Protein AF-A0A1Y1MPM5-F1 (afdb_monomer_lite)

pLDDT: mean 77.63, std 15.16, range [33.16, 96.44]

Organism: Photinus pyralis (NCBI:txid7054)

Radius of gyration: 15.81 Å; chains: 1; bounding box: 39×39×38 Å

InterPro domains:
  IPR001128 Cytochrome P450 [PF00067] (2-71)
  IPR036396 Cytochrome P450 superfamily [G3DSA:1.10.630.10] (1-75)
  IPR036396 Cytochrome P450 superfamily [G3DSA:1.10.630.10] (78-139)
  IPR036396 Cytochrome P450 superfamily [SSF48264] (2-129)
  IPR050476 Insect Cytochrome P450 Detoxification [PTHR24292] (1-79)

Secondary structure (DSSP, 8-state):
-HHHHHHHHH-HHHHHHHHHHHHHHTTTS---HHHHHH-HHHHHHHHHHHHHS--TT---PBPSS-EE-TTT--EE-TTSBHHHHHHHHHHHHHHHHEEEEE-TT--SS--BPSSS---BTT---EEEEEP--S---STT--

Foldseek 3Di:
DQLLLVVCQVCVVLLVVLLVLCCVQQNLHADEPVSLVSSVSLVVSVVVSCVVPVQPPPPFDFACAWDQDVQRRYIDHGRDRVVVVVVSSVSSVQSQFWDKHADPPADPDFDADDDNDRAGPVGGDIDTDTDPDPRPDDNPDD

Sequence (142 aa):
ISLTIYELCINQDIQNRIREEIETVVGEDDVTSHTIDNLKFLNMVVCESLRKYPVIPFIQRKCVEDYFIPETGAVLERGRRFALMSIKVCLIYLIRAFKIERDAATKGQLNFGAAHALDPKEGIPVRFQRIEQSYAGTLNKH

Structure (mmCIF, N/CA/C/O backbone):
data_AF-A0A1Y1MPM5-F1
#
_entry.id   AF-A0A1Y1MPM5-F1
#
loop_
_atom_site.group_PDB
_atom_site.id
_atom_site.type_symbol
_atom_site.label_atom_id
_atom_site.label_alt_id
_atom_site.label_comp_id
_atom_site.label_asym_id
_atom_site.label_entity_id
_atom_site.label_seq_id
_atom_site.pdbx_PDB_ins_code
_atom_site.Cartn_x
_atom_site.Cartn_y
_atom_site.Cartn_z
_atom_site.occupancy
_atom_site.B_iso_or_equiv
_atom_site.auth_seq_id
_atom_site.auth_comp_id
_atom_site.auth_asym_id
_atom_site.auth_atom_id
_atom_site.pdbx_PDB_model_num
ATOM 1 N N . ILE A 1 1 ? 2.098 -1.530 -9.099 1.00 78.50 1 ILE A N 1
ATOM 2 C CA . ILE A 1 1 ? 0.856 -1.013 -8.473 1.00 78.50 1 ILE A CA 1
ATOM 3 C C . ILE A 1 1 ? -0.355 -1.777 -9.004 1.00 78.50 1 ILE A C 1
ATOM 5 O O . ILE A 1 1 ? -0.998 -2.453 -8.216 1.00 78.50 1 ILE A O 1
ATOM 9 N N . SER A 1 2 ? -0.603 -1.787 -10.319 1.00 81.19 2 SER A N 1
ATOM 10 C CA . SER A 1 2 ? -1.794 -2.406 -10.933 1.00 81.19 2 SER A CA 1
ATOM 11 C C . SER A 1 2 ? -2.030 -3.880 -10.569 1.00 81.19 2 SER A C 1
ATOM 13 O O . SER A 1 2 ? -3.147 -4.257 -10.238 1.00 81.19 2 SER A O 1
ATOM 15 N N . LEU A 1 3 ? -0.982 -4.710 -10.547 1.00 83.12 3 LEU A N 1
ATOM 16 C CA . LEU A 1 3 ? -1.111 -6.133 -10.196 1.00 83.12 3 LEU A CA 1
ATOM 17 C C . LEU A 1 3 ? -1.411 -6.354 -8.707 1.00 83.12 3 LEU A C 1
ATOM 19 O O . LEU A 1 3 ? -2.165 -7.252 -8.356 1.00 83.12 3 LEU A O 1
ATOM 23 N N . THR A 1 4 ? -0.884 -5.498 -7.828 1.00 87.50 4 THR A N 1
ATOM 24 C CA . THR A 1 4 ? -1.248 -5.510 -6.404 1.00 87.50 4 THR A CA 1
ATOM 25 C C . THR A 1 4 ? -2.701 -5.083 -6.218 1.00 87.50 4 THR A C 1
ATOM 27 O O . THR A 1 4 ? -3.430 -5.740 -5.488 1.00 87.50 4 THR A O 1
ATOM 30 N N . ILE A 1 5 ? -3.156 -4.040 -6.924 1.00 87.31 5 ILE A N 1
ATOM 31 C CA . ILE A 1 5 ? -4.566 -3.611 -6.912 1.00 87.31 5 ILE A CA 1
ATOM 32 C C . ILE A 1 5 ? -5.485 -4.758 -7.348 1.00 87.31 5 ILE A C 1
ATOM 34 O O . ILE A 1 5 ? -6.508 -4.993 -6.713 1.00 87.31 5 ILE A O 1
ATOM 38 N N . TYR A 1 6 ? -5.103 -5.509 -8.381 1.00 84.94 6 TYR A N 1
ATOM 39 C CA . TYR A 1 6 ? -5.844 -6.692 -8.812 1.00 84.94 6 TYR A CA 1
ATOM 40 C C . TYR A 1 6 ? -5.936 -7.771 -7.726 1.00 84.94 6 TYR A C 1
ATOM 42 O O . TYR A 1 6 ? -7.023 -8.276 -7.455 1.00 84.94 6 TYR A O 1
ATOM 50 N N . GLU A 1 7 ? -4.834 -8.096 -7.047 1.00 87.06 7 GLU A N 1
ATOM 51 C CA . GLU A 1 7 ? -4.877 -9.059 -5.939 1.00 87.06 7 GLU A CA 1
ATOM 52 C C . GLU A 1 7 ? -5.758 -8.569 -4.782 1.00 87.06 7 GLU A C 1
ATOM 54 O O . GLU A 1 7 ? -6.472 -9.372 -4.189 1.00 87.06 7 GLU A O 1
ATOM 59 N N . LEU A 1 8 ? -5.763 -7.267 -4.478 1.00 89.06 8 LEU A N 1
ATOM 60 C CA . LEU A 1 8 ? -6.620 -6.682 -3.435 1.00 89.06 8 LEU A CA 1
ATOM 61 C C . LEU A 1 8 ? -8.099 -6.655 -3.820 1.00 89.06 8 LEU A C 1
ATOM 63 O O . LEU A 1 8 ? -8.967 -6.821 -2.968 1.00 89.06 8 LEU A O 1
ATOM 67 N N . CYS A 1 9 ? -8.379 -6.457 -5.104 1.00 85.81 9 CYS A N 1
ATOM 68 C CA . CYS A 1 9 ? -9.705 -6.588 -5.688 1.00 85.81 9 CYS A CA 1
ATOM 69 C C . CYS A 1 9 ? -10.207 -8.039 -5.558 1.00 85.81 9 CYS A C 1
ATOM 71 O O . CYS A 1 9 ? -11.366 -8.289 -5.218 1.00 85.81 9 CYS A O 1
ATOM 73 N N . ILE A 1 10 ? -9.314 -9.014 -5.752 1.00 84.88 10 ILE A N 1
ATOM 74 C CA . ILE A 1 10 ? -9.627 -10.437 -5.620 1.00 84.88 10 ILE A CA 1
ATOM 75 C C . ILE A 1 10 ? -9.799 -10.878 -4.170 1.00 84.88 10 ILE A C 1
ATOM 77 O O . ILE A 1 10 ? -10.730 -11.633 -3.888 1.00 84.88 10 ILE A O 1
ATOM 81 N N . ASN A 1 11 ? -8.947 -10.404 -3.269 1.00 89.31 11 ASN A N 1
ATOM 82 C CA . ASN A 1 11 ? -8.864 -10.862 -1.889 1.00 89.31 11 ASN A CA 1
ATOM 83 C C . ASN A 1 11 ? -9.311 -9.744 -0.936 1.00 89.31 11 ASN A C 1
ATOM 85 O O . ASN A 1 11 ? -8.485 -9.042 -0.349 1.00 89.31 11 ASN A O 1
ATOM 89 N N . GLN A 1 12 ? -10.628 -9.581 -0.779 1.00 90.06 12 GLN A N 1
ATOM 90 C CA . GLN A 1 12 ? -11.209 -8.518 0.054 1.00 90.06 12 GLN A CA 1
ATOM 91 C C . GLN A 1 12 ? -10.768 -8.605 1.524 1.00 90.06 12 GLN A C 1
ATOM 93 O O . GLN A 1 12 ? -10.544 -7.572 2.148 1.00 90.06 12 GLN A O 1
ATOM 98 N N . ASP A 1 13 ? -10.541 -9.808 2.056 1.00 92.88 13 ASP A N 1
ATOM 99 C CA . ASP A 1 13 ? -10.051 -9.994 3.430 1.00 92.88 13 ASP A CA 1
ATOM 100 C C . ASP A 1 13 ? -8.649 -9.401 3.626 1.00 92.88 13 ASP A C 1
ATOM 102 O O . ASP A 1 13 ? -8.360 -8.775 4.645 1.00 92.88 13 ASP A O 1
ATOM 106 N N . ILE A 1 14 ? -7.781 -9.531 2.615 1.00 93.88 14 ILE A N 1
ATOM 107 C CA . ILE A 1 14 ? -6.448 -8.914 2.623 1.00 93.88 14 ILE A CA 1
ATOM 108 C C . ILE A 1 14 ? -6.586 -7.391 2.564 1.00 93.88 14 ILE A C 1
ATOM 110 O O . ILE A 1 14 ? -5.893 -6.689 3.296 1.00 93.88 14 ILE A O 1
ATOM 114 N N . GLN A 1 15 ? -7.493 -6.873 1.732 1.00 93.38 15 GLN A N 1
ATOM 115 C CA . GLN A 1 15 ? -7.752 -5.436 1.636 1.00 93.38 15 GLN A CA 1
ATOM 116 C C . GLN A 1 15 ? -8.242 -4.852 2.968 1.00 93.38 15 GLN A C 1
ATOM 118 O O . GLN A 1 15 ? -7.745 -3.810 3.394 1.00 93.38 15 GLN A O 1
ATOM 123 N N . ASN A 1 16 ? -9.174 -5.531 3.640 1.00 93.44 16 ASN A N 1
ATOM 124 C CA . ASN A 1 16 ? -9.696 -5.112 4.940 1.00 93.44 16 ASN A CA 1
ATOM 125 C C . ASN A 1 16 ? -8.610 -5.142 6.013 1.00 93.44 16 ASN A C 1
ATOM 127 O O . ASN A 1 16 ? -8.436 -4.161 6.726 1.00 93.44 16 ASN A O 1
ATOM 131 N N . ARG A 1 17 ? -7.795 -6.199 6.044 1.00 95.50 17 ARG A N 1
ATOM 132 C CA . ARG A 1 17 ? -6.680 -6.297 6.987 1.00 95.50 17 ARG A CA 1
ATOM 133 C C . ARG A 1 17 ? -5.614 -5.218 6.773 1.00 95.50 17 ARG A C 1
ATOM 135 O O . ARG A 1 17 ? -5.057 -4.717 7.744 1.00 95.50 17 ARG A O 1
ATOM 142 N N . ILE A 1 18 ? -5.320 -4.835 5.526 1.00 95.06 18 ILE A N 1
ATOM 143 C CA . ILE A 1 18 ? -4.437 -3.683 5.266 1.00 95.06 18 ILE A CA 1
ATOM 144 C C . ILE A 1 18 ? -5.088 -2.395 5.767 1.00 95.06 18 ILE A C 1
ATOM 146 O O . ILE A 1 18 ? -4.401 -1.563 6.346 1.00 95.06 18 ILE A O 1
ATOM 150 N N . ARG A 1 19 ? -6.395 -2.217 5.549 1.00 94.19 19 ARG A N 1
ATOM 151 C CA . ARG A 1 19 ? -7.113 -1.027 6.018 1.00 94.19 19 ARG A CA 1
ATOM 152 C C . ARG A 1 19 ? -7.056 -0.903 7.539 1.00 94.19 19 ARG A C 1
ATOM 154 O O . ARG A 1 19 ? -6.744 0.172 8.028 1.00 94.19 19 ARG A O 1
ATOM 161 N N . GLU A 1 20 ? -7.270 -1.998 8.262 1.00 95.19 20 GLU A N 1
ATOM 162 C CA . GLU A 1 20 ? -7.113 -2.057 9.721 1.00 95.19 20 GLU A CA 1
ATOM 163 C C . GLU A 1 20 ? -5.678 -1.739 10.161 1.00 95.19 20 GLU A C 1
ATOM 165 O O . GLU A 1 20 ? -5.477 -0.990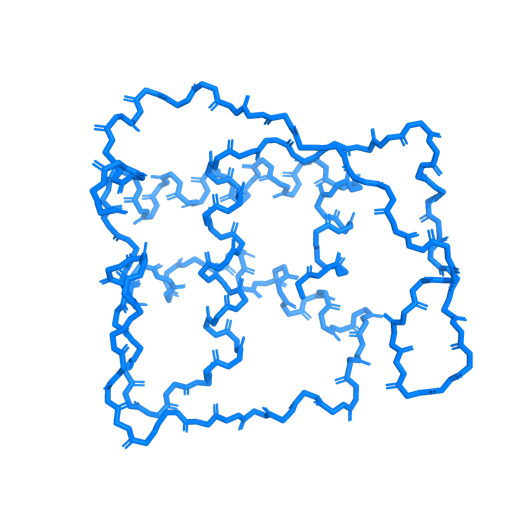 11.116 1.00 95.19 20 GLU A O 1
ATOM 170 N N . GLU A 1 21 ? -4.666 -2.263 9.457 1.00 96.44 21 GLU A N 1
ATOM 171 C CA . GLU A 1 21 ? -3.265 -1.935 9.743 1.00 96.44 21 GLU A CA 1
ATOM 172 C C . GLU A 1 21 ? -2.976 -0.441 9.525 1.00 96.44 21 GLU A C 1
ATOM 174 O O . GLU A 1 21 ? -2.338 0.184 10.369 1.00 96.44 21 GLU A O 1
ATOM 179 N N . ILE A 1 22 ? -3.462 0.141 8.424 1.00 93.94 22 ILE A N 1
ATOM 180 C CA . ILE A 1 22 ? -3.307 1.572 8.134 1.00 93.94 22 ILE A CA 1
ATOM 181 C C . ILE A 1 22 ? -3.989 2.409 9.214 1.00 93.94 22 ILE A C 1
ATOM 183 O O . ILE A 1 22 ? -3.384 3.353 9.707 1.00 93.94 22 ILE A O 1
ATOM 187 N N . GLU A 1 23 ? -5.206 2.049 9.611 1.00 92.31 23 GLU A N 1
ATOM 188 C CA . GLU A 1 23 ? -5.932 2.753 10.669 1.00 92.31 23 GLU A CA 1
ATOM 189 C C . GLU A 1 23 ? -5.185 2.682 12.006 1.00 92.31 23 GLU A C 1
ATOM 191 O O . GLU A 1 23 ? -5.051 3.677 12.705 1.00 92.31 23 GLU A O 1
ATOM 196 N N . THR A 1 24 ? -4.614 1.522 12.332 1.00 93.75 24 THR A N 1
ATOM 197 C CA . THR A 1 24 ? -3.883 1.320 13.590 1.00 93.75 24 THR A CA 1
ATOM 198 C C . THR A 1 24 ? -2.551 2.075 13.629 1.00 93.75 24 THR A C 1
ATOM 200 O O . THR A 1 24 ? -2.144 2.557 14.683 1.00 93.75 24 THR A O 1
ATOM 203 N N . VAL A 1 25 ? -1.825 2.124 12.507 1.00 93.38 25 VAL A N 1
ATOM 204 C CA . VAL A 1 25 ? -0.453 2.663 12.449 1.00 93.38 25 VAL A CA 1
ATOM 205 C C . VAL A 1 25 ? -0.416 4.139 12.058 1.00 93.38 25 VAL A C 1
ATOM 207 O O . VAL A 1 25 ? 0.467 4.861 12.514 1.00 93.38 25 VAL A O 1
ATOM 210 N N . VAL A 1 26 ? -1.319 4.563 11.174 1.00 90.31 26 VAL A N 1
ATOM 211 C CA . VAL A 1 26 ?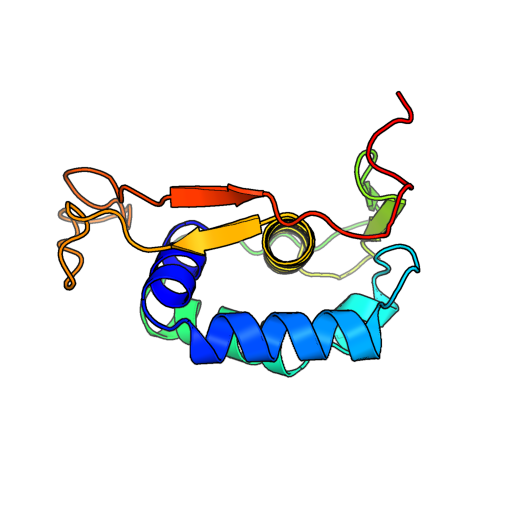 -1.369 5.924 10.622 1.00 90.31 26 VAL A CA 1
ATOM 212 C C . VAL A 1 26 ? -2.525 6.715 11.228 1.00 90.31 26 VAL A C 1
ATOM 214 O O . VAL A 1 26 ? -2.366 7.900 11.490 1.00 90.31 26 VAL A O 1
ATOM 217 N N . GLY A 1 27 ? -3.681 6.082 11.450 1.00 87.00 27 GLY A N 1
ATOM 218 C CA . GLY A 1 27 ? -4.876 6.761 11.954 1.00 87.00 27 GLY A CA 1
ATOM 219 C C . GLY A 1 27 ? -5.230 7.992 11.120 1.00 87.00 27 GLY A C 1
ATOM 220 O O . GLY A 1 27 ? -5.223 7.952 9.887 1.00 87.00 27 GLY A O 1
ATOM 221 N N . GLU A 1 28 ? -5.494 9.109 11.790 1.00 81.25 28 GLU A N 1
ATOM 222 C CA . GLU A 1 28 ? -5.834 10.398 11.170 1.00 81.25 28 GLU A CA 1
ATOM 223 C C . GLU A 1 28 ? -4.610 11.224 10.760 1.00 81.25 28 GLU A C 1
ATOM 225 O O . GLU A 1 28 ? -4.762 12.239 10.084 1.00 81.25 28 GLU A O 1
ATOM 230 N N . ASP A 1 29 ? -3.411 10.782 11.139 1.00 82.31 29 ASP A N 1
ATOM 231 C CA . ASP A 1 29 ? -2.180 11.525 10.913 1.00 82.31 29 ASP A CA 1
ATOM 232 C C . ASP A 1 29 ? -1.709 11.443 9.450 1.00 82.31 29 ASP A C 1
ATOM 234 O O . ASP A 1 29 ? -2.152 10.614 8.636 1.00 82.31 29 ASP A O 1
ATOM 238 N N . ASP A 1 30 ? -0.754 12.315 9.122 1.00 81.94 30 ASP A N 1
ATOM 239 C CA . ASP A 1 30 ? -0.091 12.336 7.824 1.00 81.94 30 ASP A CA 1
ATOM 240 C C . ASP A 1 30 ? 0.788 11.093 7.609 1.00 81.94 30 ASP A C 1
ATOM 242 O O . ASP A 1 30 ? 1.440 10.558 8.512 1.00 81.94 30 ASP A O 1
ATOM 246 N N . VAL A 1 31 ? 0.861 10.650 6.353 1.00 84.69 31 VAL A N 1
ATOM 247 C CA . VAL A 1 31 ? 1.694 9.510 5.965 1.00 84.69 31 VAL A CA 1
ATOM 248 C C . VAL A 1 31 ? 3.166 9.931 5.963 1.00 84.69 31 VAL A C 1
ATOM 250 O O . VAL A 1 31 ? 3.627 10.659 5.087 1.00 84.69 31 VAL A O 1
ATOM 253 N N . THR A 1 32 ? 3.942 9.409 6.911 1.00 85.12 32 THR A N 1
ATOM 254 C CA . THR A 1 32 ? 5.390 9.661 7.034 1.00 85.12 32 THR A CA 1
ATOM 255 C C . THR A 1 32 ? 6.222 8.416 6.725 1.00 85.12 32 THR A C 1
ATOM 257 O O . THR A 1 32 ? 5.731 7.290 6.834 1.00 85.12 32 THR A O 1
ATOM 260 N N . SER A 1 33 ? 7.517 8.582 6.419 1.00 80.31 33 SER A N 1
ATOM 261 C CA . SER A 1 33 ? 8.440 7.442 6.246 1.00 80.31 33 SER A CA 1
ATOM 262 C C . SER A 1 33 ? 8.423 6.477 7.437 1.00 80.31 33 SER A C 1
ATOM 264 O O . SER A 1 33 ? 8.388 5.264 7.239 1.00 80.31 33 SER A O 1
ATOM 266 N N . HIS A 1 34 ? 8.346 7.004 8.663 1.00 84.94 34 HIS A N 1
ATOM 267 C CA . HIS A 1 34 ? 8.264 6.191 9.875 1.00 84.94 34 HIS A CA 1
ATOM 268 C C . HIS A 1 34 ? 6.974 5.360 9.941 1.00 84.94 34 HIS A C 1
ATOM 270 O O . HIS A 1 34 ? 7.017 4.167 10.239 1.00 84.94 34 HIS A O 1
ATOM 276 N N . THR A 1 35 ? 5.816 5.951 9.627 1.00 89.25 35 THR A N 1
ATOM 277 C CA . THR A 1 35 ? 4.553 5.190 9.595 1.00 89.25 35 THR A CA 1
ATOM 278 C C . THR A 1 35 ? 4.587 4.098 8.523 1.00 89.25 35 THR A C 1
ATOM 280 O O . THR A 1 35 ? 4.217 2.960 8.798 1.00 89.25 35 THR A O 1
ATOM 283 N N . ILE A 1 36 ? 5.140 4.390 7.338 1.00 88.81 36 ILE A N 1
ATOM 284 C CA . ILE A 1 36 ? 5.262 3.429 6.230 1.00 88.81 36 ILE A CA 1
ATOM 285 C C . ILE A 1 36 ? 6.129 2.221 6.611 1.00 88.81 36 ILE A C 1
ATOM 287 O O . ILE A 1 36 ? 5.837 1.096 6.192 1.00 88.81 36 ILE A O 1
ATOM 291 N N . ASP A 1 37 ? 7.190 2.428 7.391 1.00 87.88 37 ASP A N 1
ATOM 292 C CA . ASP A 1 37 ? 8.058 1.346 7.866 1.00 87.88 37 ASP A CA 1
ATOM 293 C C . ASP A 1 37 ? 7.353 0.403 8.851 1.00 87.88 37 ASP A C 1
ATOM 295 O O . ASP A 1 37 ? 7.679 -0.786 8.911 1.00 87.88 37 ASP A O 1
ATOM 299 N N . ASN A 1 38 ? 6.350 0.903 9.575 1.00 92.44 38 ASN A N 1
ATOM 300 C CA . ASN A 1 38 ? 5.574 0.127 10.539 1.00 92.44 38 ASN A CA 1
ATOM 301 C C . ASN A 1 38 ? 4.410 -0.666 9.911 1.00 92.44 38 ASN A C 1
ATOM 303 O O . ASN A 1 38 ? 3.874 -1.564 10.561 1.00 92.44 38 ASN A O 1
ATOM 307 N N . LEU A 1 39 ? 4.072 -0.420 8.638 1.00 93.62 39 LEU A N 1
ATOM 308 C CA . LEU A 1 39 ? 3.060 -1.170 7.877 1.00 93.62 39 LEU A CA 1
ATOM 309 C C . LEU A 1 39 ? 3.614 -2.517 7.372 1.00 93.62 39 LEU A C 1
ATOM 311 O O . LEU A 1 39 ? 3.939 -2.707 6.189 1.00 93.62 39 LEU A O 1
ATOM 315 N N . LYS A 1 40 ? 3.786 -3.462 8.299 1.00 95.12 40 LYS A N 1
ATOM 316 C CA . LYS A 1 40 ? 4.421 -4.766 8.051 1.00 95.12 40 LYS A CA 1
ATOM 317 C C . LYS A 1 40 ? 3.588 -5.644 7.118 1.00 95.12 40 LYS A C 1
ATOM 319 O O . LYS A 1 40 ? 4.150 -6.301 6.239 1.00 95.12 40 LYS A O 1
ATOM 324 N N . PHE A 1 41 ? 2.272 -5.661 7.284 1.00 96.12 41 PHE A N 1
ATOM 325 C CA . PHE A 1 41 ? 1.349 -6.439 6.468 1.00 96.12 41 PHE A CA 1
ATOM 326 C C . PHE A 1 41 ? 1.277 -5.890 5.045 1.00 96.12 41 PHE A C 1
ATOM 328 O O . PHE A 1 41 ? 1.450 -6.661 4.098 1.00 96.12 41 PHE A O 1
ATOM 335 N N . LEU A 1 42 ? 1.166 -4.569 4.873 1.00 94.62 42 LEU A N 1
ATOM 336 C CA . LEU A 1 42 ? 1.283 -3.939 3.555 1.00 94.62 42 LEU A CA 1
ATOM 337 C C . LEU A 1 42 ? 2.607 -4.310 2.871 1.00 94.62 42 LEU A C 1
ATOM 339 O O . LEU A 1 42 ? 2.624 -4.642 1.684 1.00 94.62 42 LEU A O 1
ATOM 343 N N . ASN A 1 43 ? 3.722 -4.303 3.610 1.00 92.81 43 ASN A N 1
ATOM 344 C CA . ASN A 1 43 ? 5.014 -4.716 3.066 1.00 92.81 43 ASN A CA 1
ATOM 345 C C . ASN A 1 43 ? 5.000 -6.174 2.581 1.00 92.81 43 ASN A C 1
ATOM 347 O O . ASN A 1 43 ? 5.476 -6.448 1.479 1.00 92.81 43 ASN A O 1
ATOM 351 N N . MET A 1 44 ? 4.423 -7.095 3.359 1.00 93.81 44 MET A N 1
ATOM 352 C CA . MET A 1 44 ? 4.277 -8.495 2.948 1.00 93.81 44 MET A CA 1
ATOM 353 C C . MET A 1 44 ? 3.434 -8.634 1.677 1.00 93.81 44 MET A C 1
ATOM 355 O O . MET A 1 44 ? 3.823 -9.371 0.776 1.00 93.81 44 MET A O 1
ATOM 359 N N . VAL A 1 45 ? 2.333 -7.889 1.553 1.00 93.31 45 VAL A N 1
ATOM 360 C CA . VAL A 1 45 ? 1.466 -7.927 0.363 1.00 93.31 45 VAL A CA 1
ATOM 361 C C . VAL A 1 45 ? 2.181 -7.398 -0.882 1.00 93.31 45 VAL A C 1
ATOM 363 O O . VAL A 1 45 ? 2.061 -7.981 -1.964 1.00 93.31 45 VAL A O 1
ATOM 366 N N . VAL A 1 46 ? 2.971 -6.329 -0.747 1.00 90.19 46 VAL A N 1
ATOM 367 C CA . VAL A 1 46 ? 3.805 -5.815 -1.845 1.00 90.19 46 VAL A CA 1
ATOM 368 C C . VAL A 1 46 ? 4.862 -6.845 -2.248 1.00 90.19 46 VAL A C 1
ATOM 370 O O . VAL A 1 46 ? 5.028 -7.113 -3.438 1.00 90.19 46 VAL A O 1
ATOM 373 N N . CYS A 1 47 ? 5.548 -7.460 -1.281 1.00 89.50 47 CYS A N 1
ATOM 374 C CA . CYS A 1 47 ? 6.526 -8.516 -1.548 1.00 89.50 47 CYS A CA 1
ATOM 375 C C . CYS A 1 47 ? 5.892 -9.725 -2.248 1.00 89.50 47 CYS A C 1
ATOM 377 O O . CYS A 1 47 ? 6.448 -10.212 -3.230 1.00 89.50 47 CYS A O 1
ATOM 379 N N . GLU A 1 48 ? 4.718 -10.169 -1.801 1.00 90.38 48 GLU A N 1
ATOM 380 C CA . GLU A 1 48 ? 4.016 -11.307 -2.396 1.00 90.38 48 GLU A CA 1
ATOM 381 C C . GLU A 1 48 ? 3.521 -10.994 -3.813 1.00 90.38 48 GLU A C 1
ATOM 383 O O . GLU A 1 48 ? 3.656 -11.817 -4.720 1.00 90.38 48 GLU A O 1
ATOM 388 N N . SER A 1 49 ? 3.051 -9.765 -4.046 1.00 87.94 49 SER A N 1
ATOM 389 C CA . SER A 1 49 ? 2.701 -9.293 -5.390 1.00 87.94 49 SER A CA 1
ATOM 390 C C . SER A 1 49 ? 3.904 -9.343 -6.335 1.00 87.94 49 SER A C 1
ATOM 392 O O . SER A 1 49 ? 3.775 -9.803 -7.466 1.00 87.94 49 SER A O 1
ATOM 394 N N . LEU A 1 50 ? 5.080 -8.897 -5.877 1.00 84.06 50 LEU A N 1
ATOM 395 C CA . LEU A 1 50 ? 6.322 -8.940 -6.658 1.00 84.06 50 LEU A CA 1
ATOM 396 C C . LEU A 1 50 ? 6.837 -10.372 -6.864 1.00 84.06 50 LEU A C 1
ATOM 398 O O . LEU A 1 50 ? 7.435 -10.652 -7.899 1.00 84.06 50 LEU A O 1
ATOM 402 N N . ARG A 1 51 ? 6.598 -11.281 -5.908 1.00 86.69 51 ARG A N 1
ATOM 403 C CA . ARG A 1 51 ? 6.928 -12.709 -6.033 1.00 86.69 51 ARG A CA 1
ATOM 404 C C . ARG A 1 51 ? 6.059 -13.391 -7.091 1.00 86.69 51 ARG A C 1
ATOM 406 O O . ARG A 1 51 ? 6.579 -14.157 -7.898 1.00 86.69 51 ARG A O 1
ATOM 413 N N . LYS A 1 52 ? 4.746 -13.123 -7.083 1.00 82.44 52 LYS A N 1
ATOM 414 C CA . LYS A 1 52 ? 3.771 -13.674 -8.042 1.00 82.44 52 LYS A CA 1
ATOM 415 C C . LYS A 1 52 ? 3.939 -13.071 -9.436 1.00 82.44 52 LYS A C 1
ATOM 417 O O . LYS A 1 52 ? 3.792 -13.772 -10.433 1.00 82.44 52 LYS A O 1
ATOM 422 N N . TYR A 1 53 ? 4.278 -11.786 -9.488 1.00 82.25 53 TYR A N 1
ATOM 423 C CA . TYR A 1 53 ? 4.427 -11.018 -10.714 1.00 82.25 53 TYR A CA 1
ATOM 424 C C . TYR A 1 53 ? 5.777 -10.287 -10.743 1.00 82.25 53 TYR A C 1
ATOM 426 O O . TYR A 1 53 ? 5.838 -9.076 -10.497 1.00 82.25 53 TYR A O 1
ATOM 434 N N . PRO A 1 54 ? 6.880 -10.999 -11.033 1.00 73.75 54 PRO A N 1
ATOM 435 C CA . PRO A 1 54 ? 8.194 -10.382 -11.118 1.00 73.75 54 PRO A CA 1
ATOM 436 C C . PRO A 1 54 ? 8.240 -9.435 -12.325 1.00 73.75 54 PRO A C 1
ATOM 438 O O . PRO A 1 54 ? 8.280 -9.867 -13.474 1.00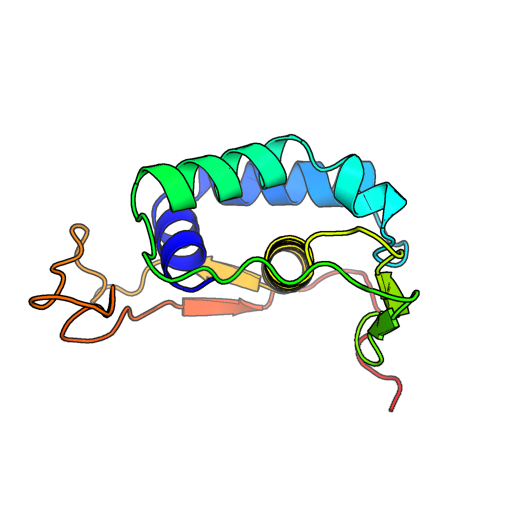 73.75 54 PRO A O 1
ATOM 441 N N . VAL A 1 55 ? 8.217 -8.123 -12.078 1.00 67.88 55 VAL A N 1
ATOM 442 C CA . VAL A 1 55 ? 8.359 -7.093 -13.121 1.00 67.88 55 VAL A CA 1
ATOM 443 C C . VAL A 1 55 ? 9.857 -6.858 -13.368 1.00 67.88 55 VAL A C 1
ATOM 445 O O . VAL A 1 55 ? 10.547 -6.275 -12.533 1.00 67.88 55 VAL A O 1
ATOM 448 N N . ILE A 1 56 ? 10.381 -7.364 -14.490 1.00 53.22 56 ILE A N 1
ATOM 449 C CA . ILE A 1 56 ? 11.829 -7.584 -14.714 1.00 53.22 56 ILE A CA 1
ATOM 450 C C . ILE A 1 56 ? 12.629 -6.365 -15.247 1.00 53.22 56 ILE A C 1
ATOM 452 O O . ILE A 1 56 ? 13.826 -6.492 -15.488 1.00 53.22 56 ILE A O 1
ATOM 456 N N . PRO A 1 57 ? 12.108 -5.122 -15.240 1.00 55.97 57 PRO A N 1
ATOM 457 C CA . PRO A 1 57 ? 13.031 -4.028 -14.937 1.00 55.97 57 PRO A CA 1
ATOM 458 C C . PRO A 1 57 ? 12.442 -3.086 -13.898 1.00 55.97 57 PRO A C 1
ATOM 460 O O . PRO A 1 57 ? 12.236 -1.900 -14.143 1.00 55.97 57 PRO A O 1
ATOM 463 N N . PHE A 1 58 ? 12.213 -3.596 -12.690 1.00 58.09 58 PHE A N 1
ATOM 464 C CA . PHE A 1 58 ? 12.063 -2.734 -11.525 1.00 58.09 58 PHE A CA 1
ATOM 465 C C . PHE A 1 58 ? 13.427 -2.103 -11.187 1.00 58.09 58 PHE A C 1
ATOM 467 O O . PHE A 1 58 ? 14.131 -2.556 -10.284 1.00 58.09 58 PHE A O 1
ATOM 474 N N . ILE A 1 59 ? 13.846 -1.082 -11.947 1.00 58.66 59 ILE A N 1
ATOM 475 C CA . ILE A 1 59 ? 15.064 -0.315 -11.658 1.00 58.66 59 ILE A CA 1
ATOM 476 C C . ILE A 1 59 ? 14.866 0.350 -10.294 1.00 58.66 59 ILE A C 1
ATOM 478 O O . ILE A 1 59 ? 14.178 1.363 -10.158 1.00 58.66 59 ILE A O 1
ATOM 482 N N . GLN A 1 60 ? 15.470 -0.234 -9.261 1.00 64.81 60 GLN A N 1
ATOM 483 C CA . GLN A 1 60 ? 15.437 0.312 -7.913 1.00 64.81 60 GLN A CA 1
ATOM 484 C C . GLN A 1 60 ? 16.340 1.542 -7.852 1.00 64.81 60 GLN A C 1
ATOM 486 O O . GLN A 1 60 ? 17.541 1.448 -7.606 1.00 64.81 60 GLN A O 1
ATOM 491 N N . ARG A 1 61 ? 15.755 2.719 -8.070 1.00 72.12 61 ARG A N 1
ATOM 492 C CA . ARG A 1 61 ? 16.410 3.986 -7.745 1.00 72.12 61 ARG A CA 1
ATOM 493 C C . ARG A 1 61 ? 16.468 4.133 -6.224 1.00 72.12 61 ARG A C 1
ATOM 495 O O . ARG A 1 61 ? 15.470 3.902 -5.538 1.00 72.12 61 ARG A O 1
ATOM 502 N N . LYS A 1 62 ? 17.643 4.491 -5.706 1.00 79.88 62 LYS A N 1
ATOM 503 C CA . LYS A 1 62 ? 17.810 4.939 -4.322 1.00 79.88 62 LYS A CA 1
ATOM 504 C C . LYS A 1 62 ? 17.777 6.461 -4.300 1.00 79.88 62 LYS A C 1
ATOM 506 O O . LYS A 1 62 ? 18.415 7.077 -5.152 1.00 79.88 62 LYS A O 1
ATOM 511 N N . CYS A 1 63 ? 17.054 7.043 -3.351 1.00 79.06 63 CYS A N 1
ATOM 512 C CA . CYS A 1 63 ? 17.062 8.487 -3.144 1.00 79.06 63 CYS A CA 1
ATOM 513 C C . CYS A 1 63 ? 18.489 8.929 -2.790 1.00 79.06 63 CYS A C 1
ATOM 515 O O . CYS A 1 63 ? 19.104 8.367 -1.881 1.00 79.06 63 CYS A O 1
ATOM 517 N N . VAL A 1 64 ? 19.038 9.889 -3.533 1.00 85.19 64 VAL A N 1
ATOM 518 C CA . VAL A 1 64 ? 20.377 10.443 -3.262 1.00 85.19 64 VAL A CA 1
ATOM 519 C C . VAL A 1 64 ? 20.337 11.574 -2.240 1.00 85.19 64 VAL A C 1
ATOM 521 O O . VAL A 1 64 ? 21.367 11.853 -1.632 1.00 85.19 64 VAL A O 1
ATOM 524 N N . GLU A 1 65 ? 19.156 12.140 -2.007 1.00 84.25 65 GLU A N 1
ATOM 525 C CA . GLU A 1 65 ? 18.821 13.200 -1.054 1.00 84.25 65 GLU A CA 1
ATOM 526 C C . GLU A 1 65 ? 17.383 12.975 -0.568 1.00 84.25 65 GLU A C 1
ATOM 528 O O . GLU A 1 65 ? 16.656 12.167 -1.162 1.00 84.25 65 GLU A O 1
ATOM 533 N N . ASP A 1 66 ? 16.990 13.658 0.505 1.00 84.25 66 ASP A N 1
ATOM 534 C CA . ASP A 1 66 ? 15.613 13.621 0.991 1.00 84.25 66 ASP A CA 1
ATOM 535 C C . ASP A 1 66 ? 14.684 14.280 -0.038 1.00 84.25 66 ASP A C 1
ATOM 537 O O . ASP A 1 66 ? 14.983 15.350 -0.568 1.00 84.25 66 ASP A O 1
ATOM 541 N N . TYR A 1 67 ? 13.554 13.642 -0.338 1.00 81.44 67 TYR A N 1
ATOM 542 C CA . TYR A 1 67 ? 12.592 14.134 -1.322 1.00 81.44 67 TYR A CA 1
ATOM 543 C C . TYR A 1 67 ? 11.206 14.280 -0.704 1.00 81.44 67 TYR A C 1
ATOM 545 O O . TYR A 1 67 ? 10.623 13.310 -0.223 1.00 81.44 67 TYR A O 1
ATOM 553 N N . PHE A 1 68 ? 10.666 15.494 -0.744 1.00 80.81 68 PHE A N 1
ATOM 554 C CA . PHE A 1 68 ? 9.295 15.776 -0.340 1.00 80.81 68 PHE A CA 1
ATOM 555 C C . PHE A 1 68 ? 8.331 15.421 -1.472 1.00 80.81 68 PHE A C 1
ATOM 557 O O . PHE A 1 68 ? 8.512 15.889 -2.595 1.00 80.81 68 PHE A O 1
ATOM 564 N N . ILE A 1 69 ? 7.317 14.607 -1.177 1.00 77.25 69 ILE A N 1
ATOM 565 C CA . ILE A 1 69 ? 6.225 14.294 -2.100 1.00 77.25 69 ILE A CA 1
ATOM 566 C C . ILE A 1 69 ? 5.141 15.372 -1.915 1.00 77.25 69 ILE A C 1
ATOM 568 O O . ILE A 1 69 ? 4.454 15.351 -0.885 1.00 77.25 69 ILE A O 1
ATOM 572 N N . PRO A 1 70 ? 4.983 16.308 -2.872 1.00 68.12 70 PRO A N 1
ATOM 573 C CA . PRO A 1 70 ? 4.154 17.500 -2.696 1.00 68.12 70 PRO A CA 1
ATOM 574 C C . PRO A 1 70 ? 2.699 17.209 -2.326 1.00 68.12 70 PRO A C 1
ATOM 576 O O . PRO A 1 70 ? 2.121 17.915 -1.507 1.00 68.12 70 PRO A O 1
ATOM 579 N N . GLU A 1 71 ? 2.122 16.152 -2.895 1.00 65.94 71 GLU A N 1
ATOM 580 C CA . GLU A 1 71 ? 0.699 15.828 -2.780 1.00 65.94 71 GLU A CA 1
ATOM 581 C C . GLU A 1 71 ? 0.360 14.999 -1.536 1.00 65.94 71 GLU A C 1
ATOM 583 O O . GLU A 1 71 ? -0.811 14.829 -1.204 1.00 65.94 71 GLU A O 1
ATOM 588 N N . THR A 1 72 ? 1.367 14.448 -0.853 1.00 67.19 72 THR A N 1
ATOM 589 C CA . THR A 1 72 ? 1.151 13.526 0.271 1.00 67.19 72 THR A CA 1
ATOM 590 C C . THR A 1 72 ? 1.739 14.023 1.584 1.00 67.19 72 THR A C 1
ATOM 592 O O . THR A 1 72 ? 1.536 13.387 2.611 1.00 67.19 72 THR A O 1
ATOM 595 N N . GLY A 1 73 ? 2.530 15.101 1.571 1.00 71.19 73 GLY A N 1
ATOM 596 C CA . GLY A 1 73 ? 3.269 15.556 2.753 1.00 71.19 73 GLY A CA 1
ATOM 597 C C . GLY A 1 73 ? 4.391 14.601 3.190 1.00 71.19 73 GLY A C 1
ATOM 598 O O . GLY A 1 73 ? 5.073 14.844 4.184 1.00 71.19 73 GLY A O 1
ATOM 599 N N . ALA A 1 74 ? 4.609 13.511 2.448 1.00 72.69 74 ALA A N 1
ATOM 600 C CA . ALA A 1 74 ? 5.523 12.451 2.840 1.00 72.69 74 ALA A CA 1
ATOM 601 C C . ALA A 1 74 ? 6.955 12.801 2.427 1.00 72.69 74 ALA A C 1
ATOM 603 O O . ALA A 1 74 ? 7.212 13.187 1.287 1.00 72.69 74 ALA A O 1
ATOM 604 N N . VAL A 1 75 ? 7.906 12.597 3.337 1.00 79.00 75 VAL A N 1
ATOM 605 C CA . VAL A 1 75 ? 9.337 12.757 3.055 1.00 79.00 75 VAL A CA 1
ATOM 606 C C . VAL A 1 75 ? 9.954 11.393 2.789 1.00 79.00 75 VAL A C 1
ATOM 608 O O . VAL A 1 75 ? 9.885 10.504 3.635 1.00 79.00 75 VAL A O 1
ATOM 611 N N . LEU A 1 76 ? 10.566 11.230 1.621 1.00 79.44 76 LEU A N 1
ATOM 612 C CA . LEU A 1 76 ? 11.376 10.080 1.240 1.00 79.44 76 LEU A CA 1
ATOM 613 C C . LEU A 1 76 ? 12.829 10.323 1.630 1.00 79.44 76 LEU A C 1
ATOM 615 O O . LEU A 1 76 ? 13.528 11.069 0.954 1.00 79.44 76 LEU A O 1
ATOM 619 N N . GLU A 1 77 ? 13.286 9.653 2.681 1.00 82.56 77 GLU A N 1
ATOM 620 C CA . GLU A 1 77 ? 14.657 9.795 3.174 1.00 82.56 77 GLU A CA 1
ATOM 621 C C . GLU A 1 77 ? 15.705 9.300 2.162 1.00 82.56 77 GLU A C 1
ATOM 623 O O . GLU A 1 77 ? 15.499 8.341 1.399 1.00 82.56 77 GLU A O 1
ATOM 628 N N . ARG A 1 78 ? 16.888 9.908 2.210 1.00 83.69 78 ARG A N 1
ATOM 629 C CA . ARG A 1 78 ? 18.084 9.459 1.501 1.00 83.69 78 ARG A CA 1
ATOM 630 C C . ARG A 1 78 ? 18.339 7.965 1.731 1.00 83.69 78 ARG A C 1
ATOM 632 O O . ARG A 1 78 ? 18.241 7.436 2.832 1.00 83.69 78 ARG A O 1
ATOM 639 N N . GLY A 1 79 ? 18.713 7.259 0.667 1.00 78.88 79 GLY A N 1
ATOM 640 C CA . GLY A 1 79 ? 19.020 5.827 0.694 1.00 78.88 79 GLY A CA 1
ATOM 641 C C . GLY A 1 79 ? 17.801 4.909 0.553 1.00 78.88 79 GLY A C 1
ATOM 642 O O . GLY A 1 79 ? 17.977 3.717 0.270 1.00 78.88 79 GLY A O 1
ATOM 643 N N . ARG A 1 80 ? 16.574 5.440 0.657 1.00 79.38 80 ARG A N 1
ATOM 644 C CA . ARG A 1 80 ? 15.337 4.674 0.448 1.00 79.38 80 ARG A CA 1
ATOM 645 C C . ARG A 1 80 ? 15.164 4.270 -1.012 1.00 79.38 80 ARG A C 1
ATOM 647 O O . ARG A 1 80 ? 15.563 4.976 -1.937 1.00 79.38 80 ARG A O 1
ATOM 654 N N . ARG A 1 81 ? 14.540 3.109 -1.233 1.00 82.12 81 ARG A N 1
ATOM 655 C CA . ARG A 1 81 ? 14.177 2.621 -2.573 1.00 82.12 81 ARG A CA 1
ATOM 656 C C . ARG A 1 81 ? 12.928 3.364 -3.045 1.00 82.12 81 ARG A C 1
ATOM 658 O O . ARG A 1 81 ? 11.820 2.977 -2.677 1.00 82.12 81 ARG A O 1
ATOM 665 N N . PHE A 1 82 ? 13.120 4.387 -3.877 1.00 81.50 82 PHE A N 1
ATOM 666 C CA . PHE A 1 82 ? 12.072 5.293 -4.363 1.00 81.50 82 PHE A CA 1
ATOM 667 C C . PHE A 1 82 ? 10.840 4.535 -4.866 1.00 81.50 82 PHE A C 1
ATOM 669 O O . PHE A 1 82 ? 9.725 4.744 -4.398 1.00 81.50 82 PHE A O 1
ATOM 676 N N . ALA A 1 83 ? 11.058 3.569 -5.759 1.00 80.88 83 ALA A N 1
ATOM 677 C CA . ALA A 1 83 ? 9.970 2.839 -6.388 1.00 80.88 83 ALA A CA 1
ATOM 678 C C . ALA A 1 83 ? 9.150 2.008 -5.378 1.00 80.88 83 ALA A C 1
ATOM 680 O O . ALA A 1 83 ? 7.928 1.987 -5.463 1.00 80.88 83 ALA A O 1
ATOM 681 N N . LEU A 1 84 ? 9.777 1.391 -4.368 1.00 83.50 84 LEU A N 1
ATOM 682 C CA . LEU A 1 84 ? 9.033 0.655 -3.334 1.00 83.50 84 LEU A CA 1
ATOM 683 C C . LEU A 1 84 ? 8.238 1.589 -2.423 1.00 83.50 84 LEU A C 1
ATOM 685 O O . LEU A 1 84 ? 7.097 1.280 -2.089 1.00 83.50 84 LEU A O 1
ATOM 689 N N . MET A 1 85 ? 8.817 2.728 -2.046 1.00 85.00 85 MET A N 1
ATOM 690 C CA . MET A 1 85 ? 8.109 3.702 -1.220 1.00 85.00 85 MET A CA 1
ATOM 691 C C . MET A 1 85 ? 6.928 4.318 -1.970 1.00 85.00 85 MET A C 1
ATOM 693 O O . MET A 1 85 ? 5.834 4.365 -1.420 1.00 85.00 85 MET A O 1
ATOM 697 N N . SER A 1 86 ? 7.105 4.681 -3.244 1.00 84.31 86 SER A N 1
ATOM 698 C CA . SER A 1 86 ? 6.019 5.212 -4.080 1.00 84.31 86 SER A CA 1
ATOM 699 C C . SER A 1 86 ? 4.841 4.236 -4.196 1.00 84.31 86 SER A C 1
ATOM 701 O O . SER A 1 86 ? 3.687 4.645 -4.100 1.00 84.31 86 SER A O 1
ATOM 703 N N . ILE A 1 87 ? 5.116 2.928 -4.309 1.00 87.69 87 ILE A N 1
ATOM 704 C CA . ILE A 1 87 ? 4.080 1.888 -4.315 1.00 87.69 87 ILE A CA 1
ATOM 705 C C . ILE A 1 87 ? 3.330 1.871 -2.986 1.00 87.69 87 ILE A C 1
ATOM 707 O O . ILE A 1 87 ? 2.102 1.862 -2.996 1.00 87.69 87 ILE 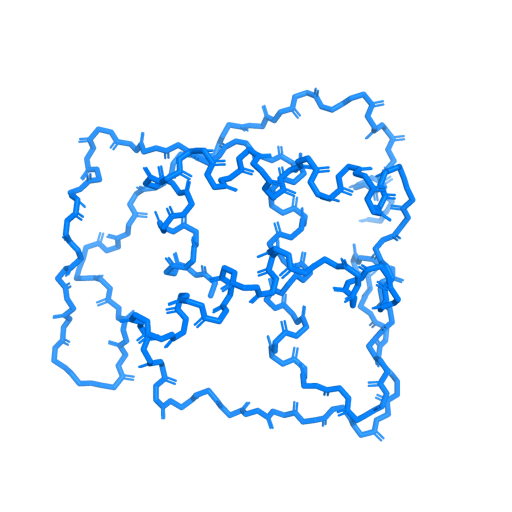A O 1
ATOM 711 N N . LYS A 1 88 ? 4.046 1.855 -1.854 1.00 89.81 88 LYS A N 1
ATOM 712 C CA . LYS A 1 88 ? 3.421 1.812 -0.525 1.00 89.81 88 LYS A CA 1
ATOM 713 C C . LYS A 1 88 ? 2.560 3.046 -0.276 1.00 89.81 88 LYS A C 1
ATOM 715 O O . LYS A 1 88 ? 1.405 2.888 0.089 1.00 89.81 88 LYS A O 1
ATOM 720 N N . VAL A 1 89 ? 3.090 4.240 -0.547 1.00 89.62 89 VAL A N 1
ATOM 721 C CA . VAL A 1 89 ? 2.357 5.509 -0.427 1.00 89.62 89 VAL A CA 1
ATOM 722 C C . VAL A 1 89 ? 1.083 5.462 -1.268 1.00 89.62 89 VAL A C 1
ATOM 724 O O . VAL A 1 89 ? -0.008 5.627 -0.734 1.00 89.62 89 VAL A O 1
ATOM 727 N N . CYS A 1 90 ? 1.192 5.131 -2.557 1.00 89.56 90 CYS A N 1
ATOM 728 C CA . CYS A 1 90 ? 0.032 5.047 -3.444 1.00 89.56 90 CYS A CA 1
ATOM 729 C C . CYS A 1 90 ? -1.025 4.052 -2.933 1.00 89.56 90 CYS A C 1
ATOM 731 O O . CYS A 1 90 ? -2.212 4.371 -2.912 1.00 89.56 90 CYS A O 1
ATOM 733 N N . LEU A 1 91 ? -0.608 2.871 -2.464 1.00 92.00 91 LEU A N 1
ATOM 734 C CA . LEU A 1 91 ? -1.524 1.877 -1.901 1.00 92.00 91 LEU A CA 1
ATOM 735 C C . LEU A 1 91 ? -2.211 2.369 -0.621 1.00 92.00 91 LEU A C 1
ATOM 737 O O . LEU A 1 91 ? -3.402 2.121 -0.467 1.00 92.00 91 LEU A O 1
ATOM 741 N N . ILE A 1 92 ? -1.508 3.087 0.262 1.00 91.44 92 ILE A N 1
ATOM 742 C CA . ILE A 1 92 ? -2.097 3.656 1.485 1.00 91.44 92 ILE A CA 1
ATOM 743 C C . ILE A 1 92 ? -3.223 4.625 1.124 1.00 91.44 92 ILE A C 1
ATOM 745 O O . ILE A 1 92 ? -4.349 4.449 1.586 1.00 91.44 92 ILE A O 1
ATOM 749 N N . TYR A 1 93 ? -2.955 5.601 0.252 1.00 90.12 93 TYR A N 1
ATOM 750 C CA . TYR A 1 93 ? -3.967 6.581 -0.156 1.00 90.12 93 TYR A CA 1
ATOM 751 C C . TYR A 1 93 ? -5.159 5.927 -0.861 1.00 90.12 93 TYR A C 1
ATOM 753 O O . TYR A 1 93 ? -6.306 6.269 -0.574 1.00 90.12 93 TYR A O 1
ATOM 761 N N . LEU A 1 94 ? -4.912 4.941 -1.731 1.00 90.50 94 LEU A N 1
ATOM 762 C CA . LEU A 1 94 ? -5.983 4.216 -2.414 1.00 90.50 94 LEU A CA 1
ATOM 763 C C . LEU A 1 94 ? -6.858 3.413 -1.444 1.00 90.50 94 LEU A C 1
ATOM 765 O O . LEU A 1 94 ? -8.077 3.453 -1.567 1.00 90.50 94 LEU A O 1
ATOM 769 N N . ILE A 1 95 ? -6.263 2.702 -0.484 1.00 91.31 95 ILE A N 1
ATOM 770 C CA . ILE A 1 95 ? -7.004 1.844 0.457 1.00 91.31 95 ILE A CA 1
ATOM 771 C C . ILE A 1 95 ? -7.759 2.671 1.507 1.00 91.31 95 ILE A C 1
ATOM 773 O O . ILE A 1 95 ? -8.836 2.250 1.945 1.00 91.31 95 ILE A O 1
ATOM 777 N N . ARG A 1 96 ? -7.232 3.848 1.882 1.00 89.25 96 ARG A N 1
ATOM 778 C CA . ARG A 1 96 ? -7.946 4.823 2.723 1.00 89.25 96 ARG A CA 1
ATOM 779 C C . ARG A 1 96 ? -9.180 5.362 2.001 1.00 89.25 96 ARG A C 1
ATOM 781 O O . ARG A 1 96 ? -10.279 5.296 2.538 1.00 89.25 96 ARG A O 1
ATOM 788 N N . ALA A 1 97 ? -9.014 5.841 0.770 1.00 87.88 97 ALA A N 1
ATOM 789 C CA . ALA A 1 97 ? -10.086 6.529 0.057 1.00 87.88 97 ALA A CA 1
ATOM 790 C C . ALA A 1 97 ? -11.124 5.588 -0.579 1.00 87.88 97 ALA A C 1
ATOM 792 O O . ALA A 1 97 ? -12.281 5.980 -0.762 1.00 87.88 97 ALA A O 1
ATOM 793 N N . PHE A 1 98 ? -10.732 4.363 -0.943 1.00 90.00 98 PHE A N 1
ATOM 794 C CA . PHE A 1 98 ? -11.557 3.485 -1.765 1.00 90.00 98 PHE A CA 1
ATOM 795 C C . PHE A 1 98 ? -11.659 2.061 -1.221 1.00 90.00 98 PHE A C 1
ATOM 797 O O . PHE A 1 98 ? -10.702 1.453 -0.732 1.00 90.00 98 PHE A O 1
ATOM 804 N N . LYS A 1 99 ? -12.846 1.489 -1.408 1.00 89.00 99 LYS A N 1
ATOM 805 C CA . LYS A 1 99 ? -13.055 0.050 -1.465 1.00 89.00 99 LYS A CA 1
ATOM 806 C C . LYS A 1 99 ? -12.866 -0.380 -2.913 1.00 89.00 99 LYS A C 1
ATOM 808 O O . LYS A 1 99 ? -13.501 0.162 -3.819 1.00 89.00 99 LYS A O 1
ATOM 813 N N . ILE A 1 100 ? -11.954 -1.319 -3.128 1.00 88.50 100 ILE A N 1
ATOM 814 C CA . ILE A 1 100 ? -11.578 -1.785 -4.463 1.00 88.50 100 ILE A CA 1
ATOM 815 C C . ILE A 1 100 ? -12.296 -3.108 -4.706 1.00 88.50 100 ILE A C 1
ATOM 817 O O . ILE A 1 100 ? -11.962 -4.105 -4.072 1.00 88.50 100 ILE A O 1
ATOM 821 N N . GLU A 1 101 ? -13.271 -3.131 -5.606 1.00 83.81 101 GLU A N 1
ATOM 822 C CA . GLU A 1 101 ? -14.132 -4.289 -5.859 1.00 83.81 101 GLU A CA 1
ATOM 823 C C . GLU A 1 101 ? -13.937 -4.854 -7.266 1.00 83.81 101 GLU A C 1
ATOM 825 O O . GLU A 1 101 ? -13.460 -4.170 -8.181 1.00 83.81 101 GLU A O 1
ATOM 830 N N . ARG A 1 102 ? -14.298 -6.133 -7.435 1.00 75.19 102 ARG A N 1
ATOM 831 C CA . ARG A 1 102 ? -14.341 -6.764 -8.758 1.00 75.19 102 ARG A CA 1
ATOM 832 C C . ARG A 1 102 ? -15.498 -6.180 -9.542 1.00 75.19 102 ARG A C 1
ATOM 834 O O . ARG A 1 102 ? -16.605 -6.066 -9.021 1.00 75.19 102 ARG A O 1
ATOM 841 N N . ASP A 1 103 ? -15.247 -5.871 -10.804 1.00 68.88 103 ASP A N 1
ATOM 842 C CA . ASP A 1 103 ? -16.339 -5.715 -11.747 1.00 68.88 103 ASP A CA 1
ATOM 843 C C . ASP A 1 103 ? -16.762 -7.106 -12.254 1.00 68.88 103 ASP A C 1
ATOM 845 O O . ASP A 1 103 ? -15.959 -8.042 -12.261 1.00 68.88 103 ASP A O 1
ATOM 849 N N . ALA A 1 104 ? -18.019 -7.279 -12.668 1.00 60.28 104 ALA A N 1
ATOM 850 C CA . ALA A 1 104 ? -18.515 -8.573 -13.153 1.00 60.28 104 ALA A CA 1
ATOM 851 C C . ALA A 1 104 ? -17.720 -9.096 -14.372 1.00 60.28 104 ALA A C 1
ATOM 853 O O . ALA A 1 104 ? -17.708 -10.299 -14.634 1.00 60.28 104 ALA A O 1
ATOM 854 N N . ALA A 1 105 ? -17.018 -8.208 -15.085 1.00 61.31 105 ALA A N 1
ATOM 855 C CA . ALA A 1 105 ? -16.130 -8.540 -16.195 1.00 61.31 105 ALA A CA 1
ATOM 856 C C . ALA A 1 105 ? -14.708 -8.992 -15.781 1.00 61.31 105 ALA A C 1
ATOM 858 O O . ALA A 1 105 ? -13.942 -9.448 -16.635 1.00 61.31 105 ALA A O 1
ATOM 859 N N . THR A 1 106 ? -14.316 -8.892 -14.503 1.00 59.66 106 THR A N 1
ATOM 860 C CA . THR A 1 106 ? -12.963 -9.249 -14.044 1.00 59.66 106 THR A CA 1
ATOM 861 C C . THR A 1 106 ? -12.785 -10.777 -14.002 1.00 59.66 106 THR A C 1
ATOM 863 O O . THR A 1 106 ? -13.150 -11.443 -13.030 1.00 59.66 106 THR A O 1
ATOM 866 N N . LYS A 1 107 ? -12.195 -11.365 -15.053 1.00 58.56 107 LYS A N 1
ATOM 867 C CA . LYS A 1 107 ? -11.814 -12.793 -15.079 1.00 58.56 107 LYS A CA 1
ATOM 868 C C . LYS A 1 107 ? -10.743 -13.075 -14.011 1.00 58.56 107 LYS A C 1
ATOM 870 O O . LYS A 1 107 ? -9.809 -12.299 -13.850 1.00 58.56 107 LYS A O 1
ATOM 875 N N . GLY A 1 108 ? -10.869 -14.194 -13.288 1.00 59.69 108 GLY A N 1
ATOM 876 C CA . GLY A 1 108 ? -10.035 -14.512 -12.113 1.00 59.69 108 GLY A CA 1
ATOM 877 C C . GLY A 1 108 ? -8.582 -14.930 -12.392 1.00 59.69 108 GLY A C 1
ATOM 878 O O . GLY A 1 108 ? -7.779 -14.985 -11.461 1.00 59.69 108 GLY A O 1
ATOM 879 N N . GLN A 1 109 ? -8.217 -15.210 -13.645 1.00 61.22 109 GLN A N 1
ATOM 880 C CA . GLN A 1 109 ? -6.834 -15.481 -14.048 1.00 61.22 109 GLN A CA 1
ATOM 881 C C . GLN A 1 109 ? -6.348 -14.415 -15.030 1.00 61.22 109 GLN A C 1
ATOM 883 O O . GLN A 1 109 ? -6.969 -14.189 -16.070 1.00 61.22 109 GLN A O 1
ATOM 888 N N . LEU A 1 110 ? -5.214 -13.788 -14.702 1.00 67.44 110 LEU A N 1
ATOM 889 C CA . LEU A 1 110 ? -4.525 -12.868 -15.601 1.00 67.44 110 LEU A CA 1
ATOM 890 C C . LEU A 1 110 ? -3.815 -13.651 -16.698 1.00 67.44 110 LEU A C 1
ATOM 892 O O . LEU A 1 110 ? -2.997 -14.526 -16.421 1.00 67.44 110 LEU A O 1
ATOM 896 N N . ASN A 1 111 ? -4.092 -13.272 -17.942 1.00 62.59 111 ASN A N 1
ATOM 897 C CA . ASN A 1 111 ? -3.348 -13.737 -19.101 1.00 62.59 111 ASN A CA 1
ATOM 898 C C . ASN A 1 111 ? -2.358 -12.650 -19.510 1.00 62.59 111 ASN A C 1
ATOM 900 O O . ASN A 1 111 ? -2.755 -11.589 -19.999 1.00 62.59 111 ASN A O 1
ATOM 904 N N . PHE A 1 112 ? -1.072 -12.920 -19.315 1.00 67.94 112 PHE A N 1
ATOM 905 C CA . PHE A 1 112 ? -0.003 -12.010 -19.714 1.00 67.94 112 PHE A CA 1
ATOM 906 C C . PHE A 1 112 ? 0.346 -12.190 -21.197 1.00 67.94 112 PHE A C 1
ATOM 908 O O . PHE A 1 112 ? 0.317 -13.303 -21.731 1.00 67.94 112 PHE A O 1
ATOM 915 N N . GLY A 1 113 ? 0.646 -11.084 -21.881 1.00 63.09 113 GLY A N 1
ATOM 916 C CA . GLY A 1 113 ? 1.249 -11.108 -23.217 1.00 63.09 113 GLY A CA 1
ATOM 917 C C . GLY A 1 113 ? 2.695 -11.625 -23.198 1.00 63.09 113 GLY A C 1
ATOM 918 O O . GLY A 1 113 ? 3.315 -11.744 -22.142 1.00 63.09 113 GLY A O 1
ATOM 919 N N . ALA A 1 114 ? 3.246 -11.947 -24.372 1.00 54.06 114 ALA A N 1
ATOM 920 C CA . ALA A 1 114 ? 4.634 -12.387 -24.481 1.00 54.06 114 ALA A CA 1
ATOM 921 C C . ALA A 1 114 ? 5.617 -11.211 -24.299 1.00 54.06 114 ALA A C 1
ATOM 923 O O . ALA A 1 114 ? 5.598 -10.264 -25.075 1.00 54.06 114 ALA A O 1
ATOM 924 N N . ALA A 1 115 ? 6.473 -11.372 -23.282 1.00 56.16 115 ALA A N 1
ATOM 925 C CA . ALA A 1 115 ? 7.774 -10.761 -22.984 1.00 56.16 115 ALA A CA 1
ATOM 926 C C . ALA A 1 115 ? 7.909 -9.219 -22.871 1.00 56.16 115 ALA A C 1
ATOM 928 O O . ALA A 1 115 ? 7.662 -8.459 -23.797 1.00 56.16 115 ALA A O 1
ATOM 929 N N . HIS A 1 116 ? 8.464 -8.816 -21.716 1.00 52.34 116 HIS A N 1
ATOM 930 C CA . HIS A 1 116 ? 8.951 -7.493 -21.264 1.00 52.34 116 HIS A CA 1
ATOM 931 C C . HIS A 1 116 ? 7.983 -6.575 -20.508 1.00 52.34 116 HIS A C 1
ATOM 933 O O . HIS A 1 116 ? 8.449 -5.819 -19.655 1.00 52.34 116 HIS A O 1
ATOM 939 N N . ALA A 1 117 ? 6.669 -6.705 -20.691 1.00 55.41 117 ALA A N 1
ATOM 940 C CA . ALA A 1 117 ? 5.679 -6.020 -19.861 1.00 55.41 117 ALA A CA 1
ATOM 941 C C . ALA A 1 117 ? 4.666 -7.030 -19.309 1.00 55.41 117 ALA A C 1
ATOM 943 O O . ALA A 1 117 ? 4.053 -7.781 -20.065 1.00 55.41 117 ALA A O 1
ATOM 944 N N . LEU A 1 118 ? 4.483 -7.061 -17.985 1.00 57.97 118 LEU A N 1
ATOM 945 C CA . LEU A 1 118 ? 3.346 -7.737 -17.351 1.00 57.97 118 LEU A CA 1
ATOM 946 C C . LEU A 1 118 ? 2.093 -6.880 -17.573 1.00 57.97 118 LEU A C 1
ATOM 948 O O . LEU A 1 118 ? 1.572 -6.284 -16.633 1.00 57.97 118 LEU A O 1
ATOM 952 N N . ASP A 1 119 ? 1.666 -6.779 -18.831 1.00 61.12 119 ASP A N 1
ATOM 953 C CA . ASP A 1 119 ? 0.453 -6.069 -19.215 1.00 61.12 119 ASP A CA 1
ATOM 954 C C . ASP A 1 119 ? -0.657 -7.093 -19.522 1.00 61.12 119 ASP A C 1
ATOM 956 O O . ASP A 1 119 ? -0.479 -7.970 -20.383 1.00 61.12 119 ASP A O 1
ATOM 960 N N . PRO A 1 120 ? -1.772 -7.077 -18.775 1.00 60.69 120 PRO A N 1
ATOM 961 C CA . PRO A 1 120 ? -2.947 -7.883 -19.075 1.00 60.69 120 PRO A CA 1
ATOM 962 C C . PRO A 1 120 ? -3.509 -7.499 -20.448 1.00 60.69 120 PRO A C 1
ATOM 964 O O . PRO A 1 120 ? -3.778 -6.329 -20.700 1.00 60.69 120 PRO A O 1
ATOM 967 N N . LYS A 1 121 ? -3.748 -8.484 -21.322 1.00 57.25 121 LYS A N 1
ATOM 968 C CA . LYS A 1 121 ? -4.148 -8.246 -22.728 1.00 57.25 121 LYS A CA 1
ATOM 969 C C . LYS A 1 121 ? -5.386 -7.356 -22.930 1.00 57.25 121 LYS A C 1
ATOM 971 O O . LYS A 1 121 ? -5.521 -6.771 -23.996 1.00 57.25 121 LYS A O 1
ATOM 976 N N . GLU A 1 122 ? -6.282 -7.274 -21.949 1.00 59.47 122 GLU A N 1
ATOM 977 C CA . GLU A 1 122 ? -7.537 -6.505 -22.030 1.00 59.47 122 GLU A CA 1
ATOM 978 C C . GLU A 1 122 ? -7.661 -5.457 -20.908 1.00 59.47 122 GLU A C 1
ATOM 980 O O . GLU A 1 122 ? -8.746 -4.948 -20.634 1.00 59.47 122 GLU A O 1
ATOM 985 N N . GLY A 1 123 ? -6.554 -5.138 -20.227 1.00 63.09 123 GLY A N 1
ATOM 986 C CA . GLY A 1 123 ? -6.602 -4.398 -18.970 1.00 63.09 123 GLY A CA 1
ATOM 987 C C . GLY A 1 123 ? -7.306 -5.194 -17.864 1.00 63.09 123 GLY A C 1
ATOM 988 O O . GLY A 1 123 ? -7.673 -6.359 -18.024 1.00 63.09 123 GLY A O 1
ATOM 989 N N . ILE A 1 124 ? -7.451 -4.580 -16.692 1.00 69.38 124 ILE A N 1
ATOM 990 C CA . ILE A 1 124 ? -8.149 -5.181 -15.553 1.00 69.38 124 ILE A 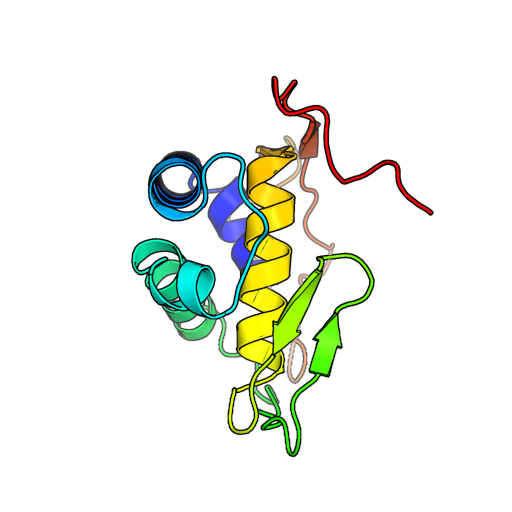CA 1
ATOM 991 C C . ILE A 1 124 ? -9.229 -4.189 -15.137 1.00 69.38 124 ILE A C 1
ATOM 993 O O . ILE A 1 124 ? -8.888 -3.165 -14.541 1.00 69.38 124 ILE A O 1
ATOM 997 N N . PRO A 1 125 ? -10.512 -4.445 -15.443 1.00 71.69 125 PRO A N 1
ATOM 998 C CA . PRO A 1 125 ? -11.578 -3.608 -14.927 1.00 71.69 125 PRO A CA 1
ATOM 999 C C . PRO A 1 125 ? -11.620 -3.773 -13.406 1.00 71.69 125 PRO A C 1
ATOM 1001 O O . PRO A 1 125 ? -11.688 -4.890 -12.887 1.00 71.69 125 PRO A O 1
ATOM 1004 N N . VAL A 1 126 ? -11.530 -2.651 -12.698 1.00 76.75 126 VAL A N 1
ATO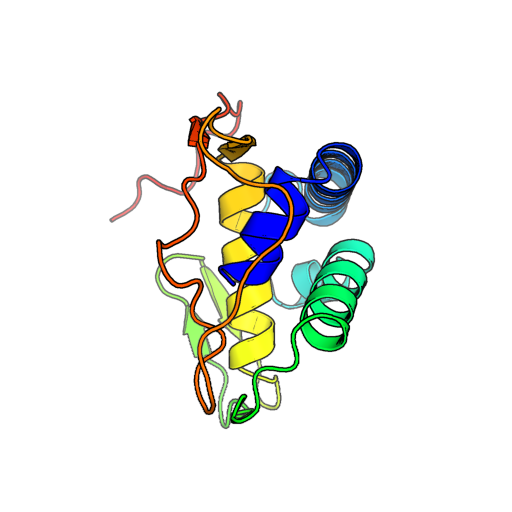M 1005 C CA . VAL A 1 126 ? -11.571 -2.572 -11.237 1.00 76.75 126 VAL A CA 1
ATOM 1006 C C . VAL A 1 126 ? -12.545 -1.467 -10.865 1.00 76.75 126 VAL A C 1
ATOM 1008 O O . VAL A 1 126 ? -12.486 -0.371 -11.426 1.00 76.75 126 VAL A O 1
ATOM 1011 N N . ARG A 1 127 ? -13.441 -1.744 -9.918 1.00 82.31 127 ARG A N 1
ATOM 1012 C CA . ARG A 1 127 ? -14.398 -0.759 -9.420 1.00 82.31 127 ARG A CA 1
ATOM 1013 C C . ARG A 1 127 ? -13.842 -0.100 -8.166 1.00 82.31 127 ARG A C 1
ATOM 1015 O O . ARG A 1 127 ? -13.518 -0.781 -7.198 1.00 82.31 127 ARG A O 1
ATOM 1022 N N . PHE A 1 128 ? -13.760 1.224 -8.179 1.00 84.19 128 PHE A N 1
ATOM 1023 C CA . PHE A 1 128 ? -13.412 2.019 -7.006 1.00 84.19 128 PHE A CA 1
ATOM 1024 C C . PHE A 1 128 ? -14.692 2.603 -6.420 1.00 84.19 128 PHE A C 1
ATOM 1026 O O . PHE A 1 128 ? -15.323 3.462 -7.033 1.00 84.19 128 PHE A O 1
ATOM 1033 N N . GLN A 1 129 ? -15.080 2.137 -5.239 1.00 85.88 129 GLN A N 1
ATOM 1034 C CA . GLN A 1 129 ? -16.153 2.746 -4.468 1.00 85.88 129 GLN A CA 1
ATOM 1035 C C . GLN A 1 129 ? -15.523 3.653 -3.417 1.00 85.88 129 GLN A C 1
ATOM 1037 O O . GLN A 1 129 ? -14.789 3.179 -2.550 1.00 85.88 129 GLN A O 1
ATOM 1042 N N . ARG A 1 130 ? -15.780 4.963 -3.505 1.00 85.69 130 ARG A N 1
ATOM 1043 C CA . ARG A 1 130 ? -15.317 5.905 -2.483 1.00 85.69 130 ARG A CA 1
ATOM 1044 C C . ARG A 1 130 ? -15.951 5.525 -1.151 1.00 85.69 130 ARG A C 1
ATOM 1046 O O . ARG A 1 130 ? -17.161 5.323 -1.082 1.00 85.69 130 ARG A O 1
ATOM 1053 N N . ILE A 1 131 ? -15.128 5.419 -0.121 1.00 83.25 131 ILE A N 1
ATOM 1054 C CA . ILE A 1 131 ? -15.607 5.221 1.240 1.00 83.25 131 ILE A CA 1
ATOM 1055 C C . ILE A 1 131 ? -15.840 6.617 1.816 1.00 83.25 131 ILE A C 1
ATOM 1057 O O . ILE A 1 131 ? -14.973 7.488 1.701 1.00 83.25 131 ILE A O 1
ATOM 1061 N N . GLU A 1 132 ? -17.015 6.851 2.396 1.00 64.50 132 GLU A N 1
ATOM 1062 C CA . GLU A 1 132 ? -17.223 8.019 3.247 1.00 64.50 132 GLU A CA 1
ATOM 1063 C C . GLU A 1 132 ? -16.336 7.850 4.479 1.00 64.50 132 GLU A C 1
ATOM 1065 O O . GLU A 1 132 ? -16.673 7.146 5.426 1.00 64.50 132 GLU A O 1
ATOM 1070 N N . GLN A 1 133 ? -15.142 8.430 4.428 1.00 56.66 133 GLN A N 1
ATOM 1071 C CA . GLN A 1 133 ? -14.324 8.601 5.614 1.00 56.66 133 GLN A CA 1
ATOM 1072 C C . GLN A 1 133 ? -14.834 9.814 6.389 1.00 56.66 133 GLN A C 1
ATOM 1074 O O . GLN A 1 133 ? -15.058 10.881 5.820 1.00 56.66 133 GLN A O 1
ATOM 1079 N N . SER A 1 134 ? -14.909 9.667 7.708 1.00 45.84 134 SER A N 1
ATOM 1080 C CA . SER A 1 134 ? -15.040 10.745 8.695 1.00 45.84 134 SER A CA 1
ATOM 1081 C C . SER A 1 134 ? -13.833 11.702 8.730 1.00 45.84 134 SER A C 1
ATOM 1083 O O . SER A 1 134 ? -13.808 12.624 9.538 1.00 45.84 134 SER A O 1
ATOM 1085 N N . TYR A 1 135 ? -12.848 11.525 7.845 1.00 50.81 135 TYR A N 1
ATOM 1086 C CA . TYR A 1 135 ? -11.588 12.264 7.835 1.00 50.81 135 TYR A CA 1
ATOM 1087 C C . TYR A 1 135 ? -11.592 13.364 6.781 1.00 50.81 135 TYR A C 1
ATOM 1089 O O . TYR A 1 135 ? -11.143 13.217 5.643 1.00 50.81 135 TYR A O 1
ATOM 1097 N N . ALA A 1 136 ? -12.159 14.496 7.190 1.00 38.72 136 ALA A N 1
ATOM 1098 C CA . ALA A 1 136 ? -12.101 15.758 6.475 1.00 38.72 136 ALA A CA 1
ATOM 1099 C C . ALA A 1 136 ? -10.743 16.442 6.723 1.00 38.72 136 ALA A C 1
ATOM 1101 O O . ALA A 1 136 ? -10.590 17.273 7.610 1.00 38.72 136 ALA A O 1
ATOM 1102 N N . GLY A 1 137 ? -9.757 16.085 5.912 1.00 45.91 137 GLY A N 1
ATOM 1103 C CA . GLY A 1 137 ? -8.414 16.669 5.888 1.00 45.91 137 GLY A CA 1
ATOM 1104 C C . GLY A 1 137 ? -7.511 15.580 5.336 1.00 45.91 137 GLY A C 1
ATOM 1105 O O . GLY A 1 137 ? -7.438 14.513 5.912 1.00 45.91 137 GLY A O 1
ATOM 1106 N N . THR A 1 138 ? -6.955 15.636 4.133 1.00 45.25 138 THR A N 1
ATOM 1107 C CA . THR A 1 138 ? -6.079 16.703 3.640 1.00 45.25 138 THR A CA 1
ATOM 1108 C C . THR A 1 138 ? -6.124 16.786 2.102 1.00 45.25 138 THR A C 1
ATOM 1110 O O . THR A 1 138 ? -5.254 17.378 1.484 1.00 45.25 138 THR A O 1
ATOM 1113 N N . LEU A 1 139 ? -7.144 16.217 1.446 1.00 44.88 139 LEU A N 1
ATOM 1114 C CA . LEU A 1 139 ? -7.255 16.202 -0.028 1.00 44.88 139 LEU A CA 1
ATOM 1115 C C . LEU A 1 139 ? -7.814 17.502 -0.647 1.00 44.88 139 LEU A C 1
ATOM 1117 O O . LEU A 1 139 ? -7.983 17.568 -1.857 1.00 44.88 139 LEU A O 1
ATOM 1121 N N . ASN A 1 140 ? -8.088 18.531 0.166 1.00 34.12 140 ASN A N 1
ATOM 1122 C CA . ASN A 1 140 ? -8.586 19.846 -0.266 1.00 34.12 140 ASN A CA 1
ATOM 1123 C C . ASN A 1 140 ? -7.681 20.992 0.225 1.00 34.12 140 ASN A C 1
ATOM 1125 O O . ASN A 1 140 ? -8.157 21.967 0.809 1.00 34.12 140 ASN A O 1
ATOM 1129 N N . LYS A 1 141 ? -6.368 20.891 0.014 1.00 37.78 141 LYS A N 1
ATOM 1130 C CA . LYS A 1 141 ? -5.498 22.072 0.006 1.00 37.78 141 LYS A CA 1
ATOM 1131 C C . LYS A 1 141 ? -4.578 22.003 -1.211 1.00 37.78 141 LYS A C 1
ATOM 1133 O O . LYS A 1 141 ? -3.675 21.175 -1.232 1.00 37.78 141 LYS A O 1
ATOM 1138 N N . HIS A 1 142 ? -4.842 22.937 -2.131 1.00 33.16 142 HIS A N 1
ATOM 1139 C CA . HIS A 1 142 ? -4.143 23.305 -3.371 1.00 33.16 142 HIS A CA 1
ATOM 1140 C C . HIS A 1 142 ? -4.788 22.801 -4.662 1.00 33.16 142 HIS A C 1
ATOM 1142 O O . HIS A 1 142 ? -4.695 21.598 -4.972 1.00 33.16 142 HIS A O 1
#